Protein AF-A0A0X1KNF6-F1 (afdb_monomer)

Radius of gyration: 14.95 Å; Cα contacts (8 Å, |Δi|>4): 276; chains: 1; bounding box: 39×27×35 Å

Foldseek 3Di:
DKAKDKWKDAAQQADWDFGDKDWDQWAFWFWKFKDFDPPFQPFKFKWKAAPVGQIPPHPPPPPRGDGPPDGIDGPPLPTDTGHTTMITMIMGGHHRHMGMMIIMIDGDHPVRSVVVCVVVPD

pLDDT: mean 82.3, std 12.94, range [42.91, 96.56]

Sequence (122 aa):
MIFPFTVKIPANTNVDTLVGEFEVPGGYLAHIYIDIPAGWSLTAGIRFETEDGVRIPRDTGLERYFTGDDSNLDFWYSILPVRQGKMKIFGVNYDSNDHYITGYLEILTPEEIEILRYINGG

Organism: NCBI:txid1432656

Nearest PDB structures (foldseek):
  6i5o-assembly1_E  TM=4.362E-01  e=1.218E-01  Bacillus subtilis subsp. subtilis str. 168
  8iqe-assembly1_D  TM=3.261E-01  e=3.749E-01  Klebsiella phage VLC6
  6fhn-assembly1_A  TM=3.821E-01  e=1.772E+00  Paenibacillus sp.

Mean predicted aligned error: 6.2 Å

Structure (mmCIF, N/CA/C/O backbone):
data_AF-A0A0X1KNF6-F1
#
_entry.id   AF-A0A0X1KNF6-F1
#
loop_
_atom_site.group_PDB
_atom_site.id
_atom_site.type_symbol
_atom_site.label_atom_id
_atom_site.label_alt_id
_atom_site.label_comp_id
_atom_site.label_asym_id
_atom_site.label_entity_id
_atom_site.label_seq_id
_atom_site.pdbx_PDB_ins_code
_atom_site.Cartn_x
_atom_site.Cartn_y
_atom_site.Cartn_z
_atom_site.occupancy
_atom_site.B_iso_or_equiv
_atom_site.auth_seq_id
_atom_site.auth_comp_id
_atom_site.auth_asym_id
_atom_site.auth_atom_id
_atom_site.pdbx_PDB_model_num
ATOM 1 N N . MET A 1 1 ? -4.329 3.684 14.725 1.00 88.31 1 MET A N 1
ATOM 2 C CA . MET A 1 1 ? -3.142 2.781 14.710 1.00 88.31 1 MET A CA 1
ATOM 3 C C . MET A 1 1 ? -2.353 2.951 13.425 1.00 88.31 1 MET A C 1
ATOM 5 O O . MET A 1 1 ? -2.962 2.981 12.366 1.00 88.31 1 MET A O 1
ATOM 9 N N . ILE A 1 2 ? -1.022 3.025 13.517 1.00 90.12 2 ILE A N 1
ATOM 10 C CA . ILE A 1 2 ? -0.128 3.283 12.377 1.00 90.12 2 ILE A CA 1
ATOM 11 C C . ILE A 1 2 ? 0.595 1.994 11.963 1.00 90.12 2 ILE A C 1
ATOM 13 O O . ILE A 1 2 ? 1.193 1.322 12.802 1.00 90.12 2 ILE A O 1
ATOM 17 N N . PHE A 1 3 ? 0.568 1.688 10.667 1.00 92.31 3 PHE A N 1
ATOM 18 C CA . PHE A 1 3 ? 1.183 0.521 10.036 1.00 92.31 3 PHE A CA 1
ATOM 19 C C . PHE A 1 3 ? 2.259 0.982 9.047 1.00 92.31 3 PHE A C 1
ATOM 21 O O . PHE A 1 3 ? 1.930 1.291 7.899 1.00 92.31 3 PHE A O 1
ATOM 28 N N . PRO A 1 4 ? 3.532 1.085 9.473 1.00 93.00 4 PRO A N 1
ATOM 29 C CA . PRO A 1 4 ? 4.621 1.438 8.575 1.00 93.00 4 PRO A CA 1
ATOM 30 C C . PRO A 1 4 ? 4.947 0.273 7.637 1.00 93.00 4 PRO A C 1
ATOM 32 O O . PRO A 1 4 ? 4.875 -0.893 8.027 1.00 93.00 4 PRO A O 1
ATOM 35 N N . PHE A 1 5 ? 5.368 0.586 6.416 1.00 91.44 5 PHE A N 1
ATOM 36 C CA . PHE A 1 5 ? 5.810 -0.413 5.452 1.00 91.44 5 PHE A CA 1
ATOM 37 C C . PHE A 1 5 ? 6.994 0.081 4.619 1.00 91.44 5 PHE A C 1
ATOM 39 O O . PHE A 1 5 ? 7.259 1.274 4.465 1.00 91.44 5 PHE A O 1
ATOM 46 N N . THR A 1 6 ? 7.727 -0.878 4.067 1.00 92.12 6 THR A N 1
ATOM 47 C CA . THR A 1 6 ? 8.738 -0.662 3.034 1.00 92.12 6 THR A CA 1
ATOM 48 C C . THR A 1 6 ? 8.680 -1.850 2.099 1.00 92.12 6 THR A C 1
ATOM 50 O O . THR A 1 6 ? 8.824 -2.988 2.546 1.00 92.12 6 THR A O 1
ATOM 53 N N . VAL A 1 7 ? 8.453 -1.601 0.816 1.00 93.00 7 VAL A N 1
ATOM 54 C CA . VAL A 1 7 ? 8.357 -2.655 -0.193 1.00 93.00 7 VAL A CA 1
ATOM 55 C C . VAL A 1 7 ? 9.357 -2.420 -1.305 1.00 93.00 7 VAL A C 1
ATOM 57 O O . VAL A 1 7 ? 9.573 -1.291 -1.742 1.00 93.00 7 VAL A O 1
ATOM 60 N N . LYS A 1 8 ? 9.956 -3.515 -1.767 1.00 94.00 8 LYS A N 1
ATOM 61 C CA . LYS A 1 8 ? 10.766 -3.546 -2.978 1.00 94.00 8 LYS A CA 1
ATOM 62 C C . LYS A 1 8 ? 9.888 -4.003 -4.136 1.00 94.00 8 LYS A C 1
ATOM 64 O O . LYS A 1 8 ? 9.286 -5.070 -4.056 1.00 94.00 8 LYS A O 1
ATOM 69 N N . ILE A 1 9 ? 9.889 -3.248 -5.226 1.00 93.19 9 ILE A N 1
ATOM 70 C CA . ILE A 1 9 ? 9.274 -3.630 -6.494 1.00 93.19 9 ILE A CA 1
ATOM 71 C C . ILE A 1 9 ? 10.405 -3.897 -7.493 1.00 93.19 9 ILE A C 1
ATOM 73 O O . ILE A 1 9 ? 11.077 -2.949 -7.916 1.00 93.19 9 ILE A O 1
ATOM 77 N N . PRO A 1 10 ? 10.670 -5.168 -7.849 1.00 95.12 10 PRO A N 1
ATOM 78 C CA . PRO A 1 10 ? 11.729 -5.507 -8.791 1.00 95.12 10 PRO A CA 1
ATOM 79 C C . PRO A 1 10 ? 11.572 -4.789 -10.135 1.00 95.12 10 PRO A C 1
ATOM 81 O O . PRO A 1 10 ? 10.451 -4.493 -10.556 1.00 95.12 10 PRO A O 1
ATOM 84 N N . ALA A 1 11 ? 12.683 -4.534 -10.819 1.00 93.56 11 ALA A N 1
ATOM 85 C CA . ALA A 1 11 ? 12.684 -4.027 -12.189 1.00 93.56 11 ALA A CA 1
ATOM 86 C C . ALA A 1 11 ? 11.791 -4.868 -13.121 1.00 93.56 11 ALA A C 1
ATOM 88 O O . ALA A 1 11 ? 11.751 -6.097 -13.016 1.00 93.56 11 ALA A O 1
ATOM 89 N N . ASN A 1 12 ? 11.132 -4.219 -14.083 1.00 93.38 12 ASN A N 1
ATOM 90 C CA . ASN A 1 12 ? 10.268 -4.845 -15.095 1.00 93.38 12 ASN A CA 1
ATOM 91 C C . ASN A 1 12 ? 9.090 -5.667 -14.527 1.00 93.38 12 ASN A C 1
ATOM 93 O O . ASN A 1 12 ? 8.616 -6.619 -15.158 1.00 93.38 12 ASN A O 1
ATOM 97 N N . THR A 1 13 ? 8.592 -5.301 -13.346 1.00 94.12 13 THR A N 1
ATOM 98 C CA . THR A 1 13 ? 7.350 -5.838 -12.774 1.00 94.12 13 THR A CA 1
ATOM 99 C C . THR A 1 13 ? 6.145 -5.230 -13.504 1.00 94.12 13 THR A C 1
ATOM 101 O O . THR A 1 13 ? 5.461 -4.342 -13.005 1.00 94.12 13 THR A O 1
ATOM 104 N N . ASN A 1 14 ? 5.894 -5.697 -14.729 1.00 90.94 14 ASN A N 1
ATOM 105 C CA . ASN A 1 14 ? 4.891 -5.129 -15.646 1.00 90.94 14 ASN A CA 1
ATOM 106 C C . ASN A 1 14 ? 3.454 -5.630 -15.404 1.00 90.94 14 ASN A C 1
ATOM 108 O O . ASN A 1 14 ? 2.554 -5.365 -16.201 1.00 90.94 14 ASN A O 1
ATOM 112 N N . VAL A 1 15 ? 3.243 -6.400 -14.339 1.00 90.88 15 VAL A N 1
ATOM 113 C CA . VAL A 1 15 ? 1.942 -6.922 -13.915 1.00 90.88 15 VAL A CA 1
ATOM 114 C C . VAL A 1 15 ? 1.803 -6.756 -12.411 1.00 90.88 15 VAL A C 1
ATOM 116 O O . VAL A 1 15 ? 2.798 -6.793 -11.687 1.00 90.88 15 VAL A O 1
ATOM 119 N N . ASP A 1 16 ? 0.562 -6.619 -11.954 1.00 91.56 16 ASP A N 1
ATOM 120 C CA . ASP A 1 16 ? 0.213 -6.568 -10.536 1.00 91.56 16 ASP A CA 1
ATOM 121 C C . ASP A 1 16 ? 0.850 -7.731 -9.768 1.00 91.56 16 ASP A C 1
ATOM 123 O O . ASP A 1 16 ? 0.475 -8.894 -9.941 1.00 91.56 16 ASP A O 1
ATOM 127 N N . THR A 1 17 ? 1.817 -7.412 -8.912 1.00 95.44 17 THR A N 1
ATOM 128 C CA . THR A 1 17 ? 2.591 -8.411 -8.173 1.00 95.44 17 THR A CA 1
ATOM 129 C C . THR A 1 17 ? 2.510 -8.128 -6.686 1.00 95.44 17 THR A C 1
ATOM 131 O O . THR A 1 17 ? 2.714 -6.994 -6.263 1.00 95.44 17 THR A O 1
ATOM 134 N N . LEU A 1 18 ? 2.216 -9.152 -5.882 1.00 96.56 18 LEU A N 1
ATOM 135 C CA . LEU A 1 18 ? 2.235 -9.037 -4.426 1.00 96.56 18 LEU A CA 1
ATOM 136 C C . LEU A 1 18 ? 3.676 -8.779 -3.962 1.00 96.56 18 LEU A C 1
ATOM 138 O O . LEU A 1 18 ? 4.547 -9.627 -4.150 1.00 96.56 18 LEU A O 1
ATOM 142 N N . VAL A 1 19 ? 3.914 -7.615 -3.361 1.00 96.25 19 VAL A N 1
ATOM 143 C CA . VAL A 1 19 ? 5.237 -7.169 -2.885 1.00 96.25 19 VAL A CA 1
ATOM 144 C C . VAL A 1 19 ? 5.314 -7.042 -1.364 1.00 96.25 19 VAL A C 1
ATOM 146 O O . VAL A 1 19 ? 6.403 -6.898 -0.812 1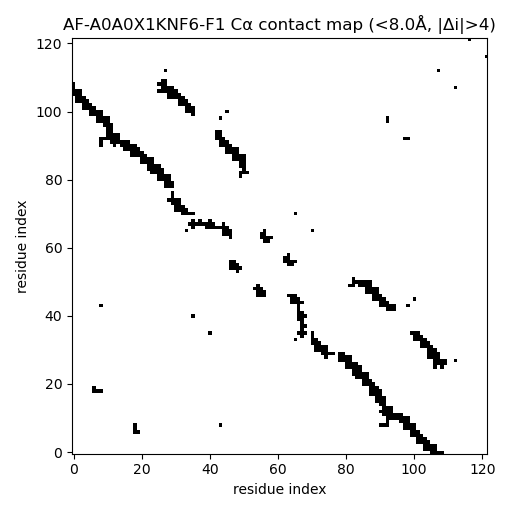.00 96.25 19 VAL A O 1
ATOM 149 N N . GLY A 1 20 ? 4.177 -7.123 -0.672 1.00 95.56 20 GLY A N 1
ATOM 150 C CA . GLY A 1 20 ? 4.120 -7.138 0.785 1.00 95.56 20 GLY A CA 1
ATOM 151 C C . GLY A 1 20 ? 2.727 -7.466 1.309 1.00 95.56 20 GLY A C 1
ATOM 152 O O . GLY A 1 20 ? 1.740 -7.349 0.587 1.00 95.56 20 GLY A O 1
ATOM 153 N N . GLU A 1 21 ? 2.645 -7.868 2.572 1.00 96.06 21 GLU A N 1
ATOM 154 C CA . GLU A 1 21 ? 1.384 -8.012 3.300 1.00 96.06 21 GLU A CA 1
ATOM 155 C C . GLU A 1 21 ? 1.597 -7.810 4.804 1.00 96.06 21 GLU A C 1
ATOM 157 O O . GLU A 1 21 ? 2.686 -8.066 5.323 1.00 96.06 21 GLU A O 1
ATOM 162 N N . PHE A 1 22 ? 0.565 -7.341 5.501 1.00 94.19 22 PHE A N 1
ATOM 163 C CA . PHE A 1 22 ? 0.543 -7.209 6.959 1.00 94.19 22 PHE A CA 1
ATOM 164 C C . PHE A 1 22 ? -0.877 -7.401 7.504 1.00 94.19 22 PHE A C 1
ATOM 166 O O . PHE A 1 22 ? -1.856 -7.183 6.797 1.00 94.19 22 PHE A O 1
ATOM 173 N N . GLU A 1 23 ? -0.992 -7.821 8.762 1.00 94.12 23 GLU A N 1
ATOM 174 C CA . GLU A 1 23 ? -2.284 -7.991 9.439 1.00 94.12 23 GLU A CA 1
ATOM 175 C C . GLU A 1 23 ? -2.775 -6.656 10.007 1.00 94.12 23 GLU A C 1
ATOM 177 O O . GLU A 1 23 ? -2.009 -5.909 10.624 1.00 94.12 23 GLU A O 1
ATOM 182 N N . VAL A 1 24 ? -4.068 -6.382 9.841 1.00 91.12 24 VAL A N 1
ATOM 183 C CA . VAL A 1 24 ? -4.746 -5.216 10.410 1.00 91.12 24 VAL A CA 1
ATOM 184 C C . VAL A 1 24 ? -5.927 -5.650 11.287 1.00 91.12 24 VAL A C 1
ATOM 186 O O . VAL A 1 24 ? -6.622 -6.609 10.953 1.00 91.12 24 VAL A O 1
ATOM 189 N N . PRO A 1 25 ? -6.205 -4.955 12.404 1.00 87.31 25 PRO A N 1
ATOM 190 C CA . PRO A 1 25 ? -7.224 -5.341 13.390 1.00 87.31 25 PRO A CA 1
ATOM 191 C C . PRO A 1 25 ? -8.664 -5.010 12.969 1.00 87.31 25 PRO A C 1
ATOM 193 O O . PRO A 1 25 ? -9.598 -5.232 13.731 1.00 87.31 25 PRO A O 1
ATOM 196 N N . GLY A 1 26 ? -8.854 -4.500 11.753 1.00 87.38 26 GLY A N 1
ATOM 197 C CA . GLY A 1 26 ? -10.128 -3.974 11.290 1.00 87.38 26 GLY A CA 1
ATOM 198 C C . GLY A 1 26 ? -10.441 -2.596 11.873 1.00 87.38 26 GLY A C 1
ATOM 199 O O . GLY A 1 26 ? -9.870 -2.170 12.875 1.00 87.38 26 GLY A O 1
ATOM 200 N N . GLY A 1 27 ? -11.324 -1.871 11.198 1.00 89.50 27 GLY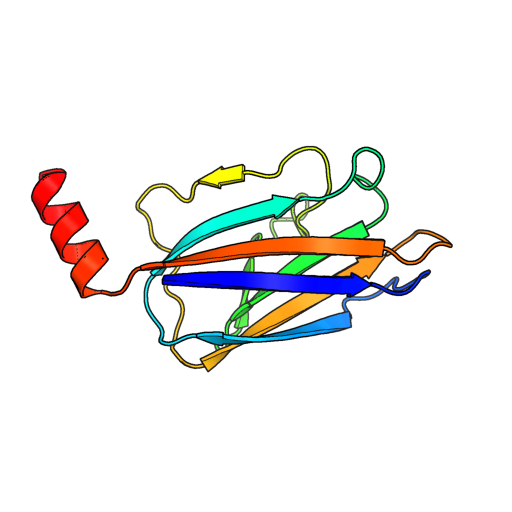 A N 1
ATOM 201 C CA . GLY A 1 27 ? -11.647 -0.489 11.520 1.00 89.50 27 GLY A CA 1
ATOM 202 C C . GLY A 1 27 ? -11.798 0.327 10.250 1.00 89.50 27 GLY A C 1
ATOM 203 O O . GLY A 1 27 ? -12.436 -0.105 9.287 1.00 89.50 27 GLY A O 1
ATOM 204 N N . TYR A 1 28 ? -11.209 1.511 10.247 1.00 87.69 28 TYR A N 1
ATOM 205 C CA . TYR A 1 28 ? -11.438 2.512 9.225 1.00 87.69 28 TYR A CA 1
ATOM 206 C C . TYR A 1 28 ? -10.124 3.140 8.793 1.00 87.69 28 TYR A C 1
ATOM 208 O O . TYR A 1 28 ? -9.423 3.742 9.602 1.00 87.69 28 TYR A O 1
ATOM 216 N N . LEU A 1 29 ? -9.782 2.982 7.516 1.00 86.94 29 LEU A N 1
ATOM 217 C CA . LEU A 1 29 ? -8.607 3.631 6.952 1.00 86.94 29 LEU A CA 1
ATOM 218 C C . LEU A 1 29 ? -8.811 5.152 6.983 1.00 86.94 29 LEU A C 1
ATOM 220 O O . LEU A 1 29 ? -9.780 5.654 6.411 1.00 86.94 29 LEU A O 1
ATOM 224 N N . A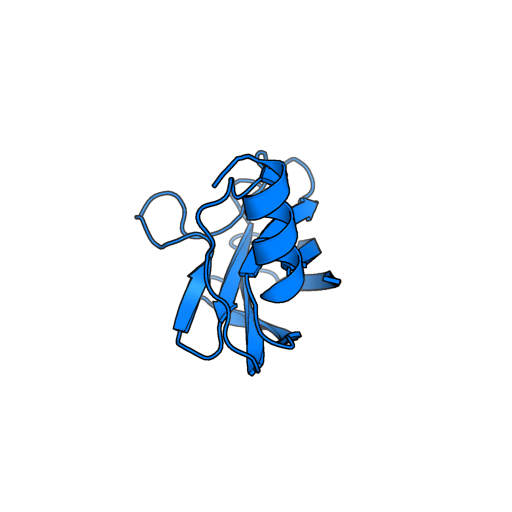LA A 1 30 ? -7.904 5.850 7.659 1.00 83.44 30 ALA A N 1
ATOM 225 C CA . ALA A 1 30 ? -7.953 7.290 7.881 1.00 83.44 30 ALA A CA 1
ATOM 226 C C . ALA A 1 30 ? -6.927 8.038 7.029 1.00 83.44 30 ALA A C 1
ATOM 228 O O . ALA A 1 30 ? -7.280 8.985 6.335 1.00 83.44 30 ALA A O 1
ATOM 229 N N . HIS A 1 31 ? -5.677 7.577 7.023 1.00 82.94 31 HIS A N 1
ATOM 230 C CA . HIS A 1 31 ? -4.607 8.214 6.258 1.00 82.94 31 HIS A CA 1
ATOM 231 C C . HIS A 1 31 ? -3.760 7.169 5.539 1.00 82.94 31 HIS A C 1
ATOM 233 O O . HIS A 1 31 ? -3.507 6.081 6.068 1.00 82.94 31 HIS A O 1
ATOM 239 N N . ILE A 1 32 ? -3.301 7.518 4.340 1.00 84.19 32 ILE A N 1
ATOM 240 C CA . ILE A 1 32 ? -2.202 6.824 3.675 1.00 84.19 32 ILE A CA 1
ATOM 241 C C . ILE A 1 32 ? -1.145 7.869 3.339 1.00 84.19 32 ILE A C 1
ATOM 243 O O . ILE A 1 32 ? -1.391 8.803 2.577 1.00 84.19 32 ILE A O 1
ATOM 247 N N . TYR A 1 33 ? 0.047 7.651 3.876 1.00 83.56 33 TYR A N 1
ATOM 248 C CA . TYR A 1 33 ? 1.244 8.380 3.500 1.00 83.56 33 TYR A CA 1
ATOM 249 C C . TYR A 1 33 ? 2.181 7.446 2.748 1.00 83.56 33 TYR A C 1
ATOM 251 O O . TYR A 1 33 ? 2.420 6.314 3.183 1.00 83.56 33 TYR A O 1
ATOM 259 N N . ILE A 1 34 ? 2.727 7.915 1.632 1.00 82.44 34 ILE A N 1
ATOM 260 C CA . ILE A 1 34 ? 3.631 7.124 0.799 1.00 82.44 34 ILE A CA 1
ATOM 261 C C . ILE A 1 34 ? 4.767 8.026 0.370 1.00 82.44 34 ILE A C 1
ATOM 263 O O . ILE A 1 34 ? 4.550 8.945 -0.391 1.00 82.44 34 ILE A O 1
ATOM 267 N N . ASP A 1 35 ? 5.986 7.764 0.800 1.00 76.06 35 ASP A N 1
ATOM 268 C CA . ASP A 1 35 ? 7.138 8.485 0.280 1.00 76.06 35 ASP A CA 1
ATOM 269 C C . ASP A 1 35 ? 7.643 7.771 -0.983 1.00 76.06 35 ASP A C 1
ATOM 271 O O . ASP A 1 35 ? 8.175 6.656 -0.930 1.00 76.06 35 ASP A O 1
ATOM 275 N N . ILE A 1 36 ? 7.406 8.390 -2.142 1.00 71.50 36 ILE A N 1
ATOM 276 C CA . ILE A 1 36 ? 7.909 7.929 -3.438 1.00 71.50 36 ILE A CA 1
ATOM 277 C C . ILE A 1 36 ? 8.918 8.966 -3.938 1.00 71.50 36 ILE A C 1
ATOM 279 O O . ILE A 1 36 ? 8.533 10.119 -4.157 1.00 71.50 36 ILE A O 1
ATOM 283 N N . PRO A 1 37 ? 10.185 8.577 -4.176 1.00 70.12 37 PRO A N 1
ATOM 284 C CA . PRO A 1 37 ? 11.192 9.475 -4.723 1.00 70.12 37 PRO A CA 1
ATOM 285 C C . PRO A 1 37 ? 10.731 10.200 -5.996 1.00 70.12 37 PRO A C 1
ATOM 287 O O . PRO A 1 37 ? 10.138 9.610 -6.906 1.00 70.12 37 PRO A O 1
ATOM 290 N N . ALA A 1 38 ? 11.046 11.496 -6.075 1.00 63.19 38 ALA A N 1
ATOM 291 C CA . ALA A 1 38 ? 10.736 12.326 -7.233 1.00 63.19 38 ALA A CA 1
ATOM 292 C C . ALA A 1 38 ? 11.347 11.733 -8.519 1.00 63.19 38 ALA A C 1
ATOM 294 O O . ALA A 1 38 ? 12.525 11.376 -8.553 1.00 63.19 38 ALA A O 1
ATOM 295 N N . GLY A 1 39 ? 10.540 11.639 -9.582 1.00 64.69 39 GLY A N 1
ATOM 296 C CA . GLY A 1 39 ? 10.925 11.047 -10.871 1.00 64.69 39 GLY A CA 1
ATOM 297 C C . GLY A 1 39 ? 10.405 9.626 -11.118 1.00 64.69 39 GLY A C 1
ATOM 298 O O . GLY A 1 39 ? 10.500 9.149 -12.245 1.00 64.69 39 GLY A O 1
ATOM 299 N N . TRP A 1 40 ? 9.814 8.965 -10.114 1.00 70.19 40 TRP A N 1
ATOM 300 C CA . TRP A 1 40 ? 9.207 7.627 -10.266 1.00 70.19 40 TRP A CA 1
ATOM 301 C C . TRP A 1 40 ? 7.705 7.667 -10.580 1.00 70.19 40 TRP A C 1
ATOM 303 O O . TRP A 1 40 ? 7.073 6.628 -10.764 1.00 70.19 40 TRP A O 1
ATOM 313 N N . SER A 1 41 ? 7.136 8.874 -10.672 1.00 63.38 41 SER A N 1
ATOM 314 C CA . SER A 1 41 ? 5.705 9.161 -10.833 1.00 63.38 41 SER A CA 1
ATOM 315 C C . SER A 1 41 ? 5.021 8.495 -12.020 1.00 63.38 41 SER A C 1
ATOM 317 O O . SER A 1 41 ? 3.806 8.346 -12.020 1.00 63.38 41 SER A O 1
ATOM 319 N N . LEU A 1 42 ? 5.788 8.060 -13.017 1.00 66.81 42 LEU A N 1
ATOM 320 C CA . LEU A 1 42 ? 5.261 7.433 -14.227 1.00 66.81 42 LEU A CA 1
ATOM 321 C C . LEU A 1 42 ? 5.789 6.011 -14.449 1.00 66.81 42 LEU A C 1
ATOM 323 O O . LEU A 1 42 ? 5.398 5.368 -15.421 1.00 66.81 42 LEU A O 1
ATOM 327 N N . THR A 1 43 ? 6.684 5.520 -13.587 1.00 81.31 43 THR A N 1
ATOM 328 C CA . THR A 1 43 ? 7.411 4.264 -13.820 1.00 81.31 43 THR A CA 1
ATOM 329 C C . THR A 1 43 ? 7.137 3.198 -12.774 1.00 81.31 43 THR A C 1
ATOM 331 O O . THR A 1 43 ? 7.207 2.021 -13.112 1.00 81.31 43 THR A O 1
ATOM 334 N N . ALA A 1 44 ? 6.767 3.554 -11.544 1.00 87.19 44 ALA A N 1
ATOM 335 C CA . ALA A 1 44 ? 6.409 2.579 -10.521 1.00 87.19 44 ALA A CA 1
ATOM 336 C C . ALA A 1 44 ? 5.286 3.075 -9.615 1.00 87.19 44 ALA A C 1
ATOM 338 O O . ALA A 1 44 ? 5.101 4.275 -9.416 1.00 87.19 44 ALA A O 1
ATOM 339 N N . GLY A 1 45 ? 4.546 2.128 -9.045 1.00 87.88 45 GLY A N 1
ATOM 340 C CA . GLY A 1 45 ? 3.474 2.441 -8.115 1.00 87.88 45 GLY A CA 1
ATOM 341 C C . GLY A 1 45 ? 3.028 1.251 -7.287 1.00 87.88 45 GLY A C 1
ATOM 342 O O . GLY A 1 45 ? 3.339 0.100 -7.607 1.00 87.88 45 GLY A O 1
ATOM 343 N N . ILE A 1 46 ? 2.286 1.547 -6.221 1.00 89.62 46 ILE A N 1
ATOM 344 C CA . ILE A 1 46 ? 1.681 0.544 -5.341 1.00 89.62 46 ILE A CA 1
ATOM 345 C C . ILE A 1 46 ? 0.176 0.722 -5.221 1.00 89.62 46 ILE A C 1
ATOM 347 O O . ILE A 1 46 ? -0.349 1.825 -5.330 1.00 89.62 46 ILE A O 1
ATOM 351 N N . ARG A 1 47 ? -0.519 -0.370 -4.931 1.00 90.44 47 ARG A N 1
ATOM 352 C CA . ARG A 1 47 ? -1.901 -0.360 -4.459 1.00 90.44 47 ARG A CA 1
ATOM 353 C C . ARG A 1 47 ? -2.046 -1.297 -3.274 1.00 90.44 47 ARG A C 1
ATOM 355 O O . ARG A 1 47 ? -1.349 -2.307 -3.182 1.00 90.44 47 ARG A O 1
ATOM 362 N N . PHE A 1 48 ? -2.983 -0.991 -2.398 1.00 91.12 48 PHE A N 1
ATOM 363 C CA . PHE A 1 48 ? -3.390 -1.874 -1.321 1.00 91.12 48 PHE A CA 1
ATOM 364 C C . PHE A 1 48 ? -4.642 -2.648 -1.716 1.00 91.12 48 PHE A C 1
ATOM 366 O O . PHE A 1 48 ? -5.480 -2.163 -2.481 1.00 91.12 48 PHE A O 1
ATOM 373 N N . GLU A 1 49 ? -4.767 -3.858 -1.190 1.00 91.94 49 GLU A N 1
ATOM 374 C CA . GLU A 1 49 ? -5.972 -4.669 -1.285 1.00 91.94 49 GLU A CA 1
ATOM 375 C C . GLU A 1 49 ? -6.297 -5.248 0.093 1.00 91.94 4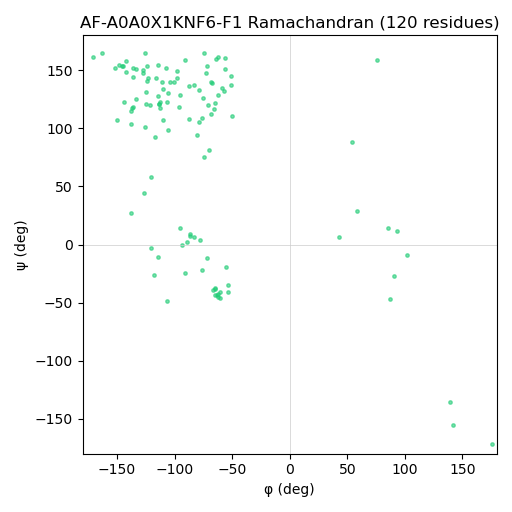9 GLU A C 1
ATOM 377 O O . GLU A 1 49 ? -5.448 -5.886 0.720 1.00 91.94 49 GLU A O 1
ATOM 382 N N . THR A 1 50 ? -7.511 -5.005 0.576 1.00 90.88 50 THR A N 1
ATOM 383 C CA . THR A 1 50 ? -8.003 -5.564 1.840 1.00 90.88 50 THR A CA 1
ATOM 384 C C . THR A 1 50 ? -8.346 -7.051 1.690 1.00 90.88 50 THR A C 1
ATOM 386 O O . THR A 1 50 ? -8.516 -7.556 0.579 1.00 90.88 50 THR A O 1
ATOM 389 N N . GLU A 1 51 ? -8.512 -7.761 2.809 1.00 88.81 51 GLU A N 1
ATOM 390 C CA . GLU A 1 51 ? -8.922 -9.176 2.837 1.00 88.81 51 GLU A CA 1
ATOM 391 C C . GLU A 1 51 ? -10.221 -9.442 2.050 1.00 88.81 51 GLU A C 1
ATOM 393 O O . GLU A 1 51 ? -10.367 -10.476 1.402 1.00 88.81 51 GLU A O 1
ATOM 398 N N . ASP A 1 52 ? -11.161 -8.495 2.064 1.00 88.38 52 ASP A N 1
ATOM 399 C CA . ASP A 1 52 ? -12.426 -8.554 1.327 1.00 88.38 52 ASP A CA 1
ATOM 400 C C . ASP A 1 52 ? -12.345 -8.038 -0.122 1.00 88.38 52 ASP A C 1
ATOM 402 O O . ASP A 1 52 ? -13.369 -7.940 -0.799 1.00 88.38 52 ASP A O 1
ATOM 406 N N . GLY A 1 53 ? -11.137 -7.765 -0.624 1.00 87.81 53 GLY A N 1
ATOM 407 C CA . GLY A 1 53 ? -10.875 -7.438 -2.027 1.00 87.81 53 GLY A CA 1
ATOM 408 C C . GLY A 1 53 ? -11.064 -5.965 -2.391 1.00 87.81 53 GLY A C 1
ATOM 409 O O . GLY A 1 53 ? -11.131 -5.629 -3.576 1.00 87.81 53 GLY A O 1
ATOM 410 N N . VAL A 1 54 ? -11.159 -5.068 -1.406 1.00 86.94 54 VAL A N 1
ATOM 411 C CA . VAL A 1 54 ? -11.263 -3.624 -1.647 1.00 86.94 54 VAL A CA 1
ATOM 412 C C . VAL A 1 54 ? -9.895 -3.080 -2.041 1.00 86.94 54 VAL A C 1
ATOM 414 O O . VAL A 1 54 ? -8.920 -3.263 -1.319 1.00 86.94 54 VAL A O 1
ATOM 417 N N . ARG A 1 55 ? -9.826 -2.389 -3.184 1.00 87.94 55 ARG A N 1
ATOM 418 C CA . ARG A 1 55 ? -8.583 -1.850 -3.756 1.00 87.94 55 ARG A CA 1
ATOM 419 C C . ARG A 1 55 ? -8.418 -0.361 -3.487 1.00 87.94 55 ARG A C 1
ATOM 421 O O . ARG A 1 55 ? -9.392 0.391 -3.568 1.00 87.94 55 ARG A O 1
ATOM 428 N N . ILE A 1 56 ? -7.187 0.035 -3.174 1.00 85.69 56 ILE A N 1
ATOM 429 C CA . ILE A 1 56 ? -6.817 1.396 -2.782 1.00 85.69 56 ILE A CA 1
ATOM 430 C C . ILE A 1 56 ? -5.509 1.786 -3.496 1.00 85.69 56 ILE A C 1
ATOM 432 O O . ILE A 1 56 ? -4.493 1.144 -3.239 1.00 85.69 56 ILE A O 1
ATOM 436 N N . PRO A 1 57 ? -5.490 2.811 -4.362 1.00 80.44 57 PRO A N 1
ATOM 437 C CA . PRO A 1 57 ? -6.631 3.627 -4.782 1.00 80.44 57 PRO A CA 1
ATOM 438 C C . PRO A 1 57 ? -7.699 2.792 -5.511 1.00 80.44 57 PRO A C 1
ATOM 440 O O . PRO A 1 57 ? -7.452 1.662 -5.943 1.00 80.44 57 PRO A O 1
ATOM 443 N N . ARG A 1 58 ? -8.928 3.317 -5.595 1.00 73.56 58 ARG A N 1
ATOM 444 C CA . ARG A 1 58 ? -9.999 2.636 -6.338 1.00 73.56 58 ARG A CA 1
ATOM 445 C C . ARG A 1 58 ? -9.653 2.656 -7.823 1.00 73.56 58 ARG A C 1
ATOM 447 O O . ARG A 1 58 ? -9.247 3.687 -8.338 1.00 73.56 58 ARG A O 1
ATOM 454 N N . ASP A 1 59 ? -9.886 1.546 -8.519 1.00 67.19 59 ASP A N 1
ATOM 455 C CA . ASP A 1 59 ? -9.645 1.440 -9.964 1.00 67.19 59 ASP A CA 1
ATOM 456 C C . ASP A 1 59 ? -10.668 2.282 -10.750 1.00 67.19 59 ASP A C 1
ATOM 458 O O . ASP A 1 59 ? -11.693 1.788 -11.219 1.00 67.19 59 ASP A O 1
ATOM 462 N N . THR A 1 60 ? -10.411 3.585 -10.852 1.00 54.97 60 THR A N 1
ATOM 463 C CA . THR A 1 60 ? -11.184 4.551 -11.651 1.00 54.97 60 THR A CA 1
ATOM 464 C C . THR A 1 60 ? -10.567 4.763 -13.039 1.00 54.97 60 THR A C 1
ATOM 466 O O . THR A 1 60 ? -10.920 5.698 -13.756 1.00 54.97 60 THR A O 1
ATOM 469 N N . GLY A 1 61 ? -9.646 3.886 -13.454 1.00 56.84 61 GLY A N 1
ATOM 470 C CA . GLY A 1 61 ? -8.963 3.936 -14.746 1.00 56.84 61 GLY A CA 1
ATOM 471 C C . GLY A 1 61 ? -7.705 4.808 -14.762 1.00 56.84 61 GLY A C 1
ATOM 472 O O . GLY A 1 61 ? -6.682 4.336 -15.252 1.00 56.84 61 GLY A O 1
ATOM 473 N N . LEU A 1 62 ? -7.749 6.030 -14.219 1.00 48.81 62 LEU A N 1
ATOM 474 C CA . LEU A 1 62 ? -6.591 6.943 -14.196 1.00 48.81 62 LEU A CA 1
ATOM 475 C C . LEU A 1 62 ? -5.722 6.806 -12.932 1.00 48.81 62 LEU A C 1
ATOM 477 O O . LEU A 1 62 ? -4.528 7.067 -12.994 1.00 48.81 62 LEU A O 1
ATOM 481 N N . GLU A 1 63 ? -6.283 6.322 -11.823 1.00 66.00 63 GLU A N 1
ATOM 482 C CA . GLU A 1 63 ? -5.619 6.261 -10.511 1.00 66.00 63 GLU A CA 1
ATOM 483 C C . GLU A 1 63 ? -5.543 4.812 -10.012 1.00 66.00 63 GLU A C 1
ATOM 485 O O . GLU A 1 63 ? -6.104 4.453 -8.984 1.00 66.00 63 GLU A O 1
ATOM 490 N N . ARG A 1 64 ? -4.916 3.918 -10.786 1.00 74.38 64 ARG A N 1
ATOM 491 C CA . ARG A 1 64 ? -4.817 2.484 -10.427 1.00 74.38 64 ARG A CA 1
ATOM 492 C C . ARG A 1 64 ? -3.785 2.177 -9.349 1.00 74.38 64 ARG A C 1
ATOM 494 O O . ARG A 1 64 ? -3.862 1.132 -8.706 1.00 74.38 64 ARG A O 1
ATOM 501 N N . TYR A 1 65 ? -2.820 3.069 -9.190 1.00 82.44 65 TYR A N 1
ATOM 502 C CA . TYR A 1 65 ? -1.704 2.939 -8.274 1.00 82.44 65 TYR A CA 1
ATOM 503 C C . TYR A 1 65 ? -1.416 4.302 -7.674 1.00 82.44 65 TYR A C 1
ATOM 505 O O . TYR A 1 65 ? -1.578 5.322 -8.339 1.00 82.44 65 TYR A O 1
ATOM 513 N N . PHE A 1 66 ? -0.937 4.299 -6.442 1.00 81.12 66 PHE A N 1
ATOM 514 C 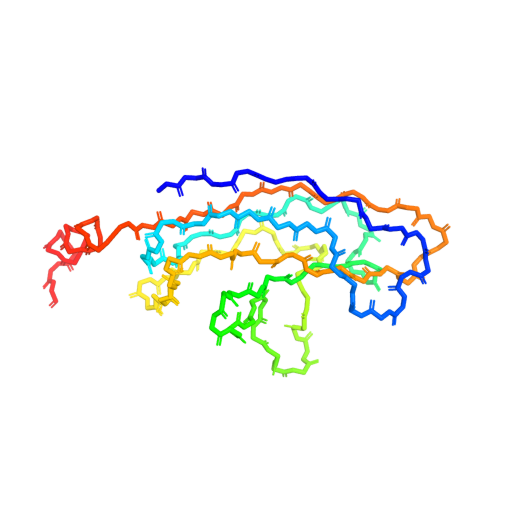CA . PHE A 1 66 ? -0.201 5.425 -5.912 1.00 81.12 66 PHE A CA 1
ATOM 515 C C . PHE A 1 66 ? 1.161 5.483 -6.595 1.00 81.12 66 PHE A C 1
ATOM 517 O O . PHE A 1 66 ? 1.936 4.523 -6.530 1.00 81.12 66 PHE A O 1
ATOM 524 N N . THR A 1 67 ? 1.422 6.597 -7.265 1.00 78.19 67 THR A N 1
ATOM 525 C CA . THR A 1 67 ? 2.664 6.912 -7.971 1.00 78.19 67 THR A CA 1
ATOM 526 C C . THR A 1 67 ? 3.201 8.250 -7.455 1.00 78.19 67 THR A C 1
ATOM 528 O O . THR A 1 67 ? 2.494 8.983 -6.773 1.00 78.19 67 THR A O 1
ATOM 531 N N . GLY A 1 68 ? 4.466 8.566 -7.729 1.00 65.06 68 GLY A N 1
ATOM 532 C CA . GLY A 1 68 ? 5.077 9.834 -7.305 1.00 65.06 68 GLY A CA 1
ATOM 533 C C . GLY A 1 68 ? 4.351 11.109 -7.783 1.00 65.06 68 GLY A C 1
ATOM 534 O O . GLY A 1 68 ? 3.646 11.087 -8.788 1.00 65.06 68 GLY A O 1
ATOM 535 N N . ASP A 1 69 ? 4.647 12.204 -7.075 1.00 54.22 69 ASP A N 1
ATOM 536 C CA . ASP A 1 69 ? 4.086 13.579 -7.075 1.00 54.22 69 ASP A CA 1
ATOM 537 C C . ASP A 1 69 ? 2.910 13.837 -6.108 1.00 54.22 69 ASP A C 1
ATOM 539 O O . ASP A 1 69 ? 2.824 14.929 -5.557 1.00 54.22 69 ASP A O 1
ATOM 543 N N . ASP A 1 70 ? 2.105 12.8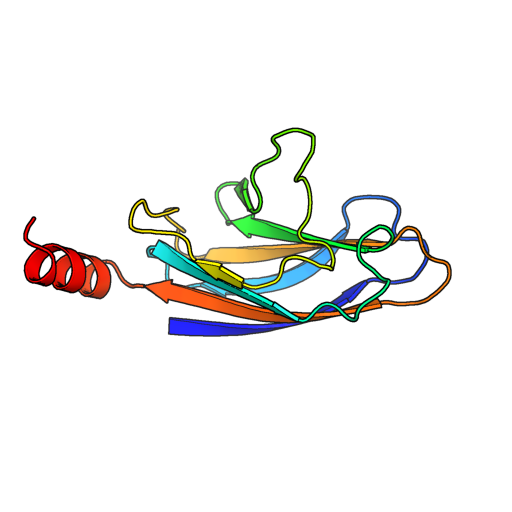28 -5.757 1.00 54.94 70 ASP A N 1
ATOM 544 C CA . ASP A 1 70 ? 0.985 12.987 -4.811 1.00 54.94 70 ASP A CA 1
ATOM 545 C C . ASP A 1 70 ? 1.080 11.986 -3.652 1.00 54.94 70 ASP A C 1
ATOM 547 O O . ASP A 1 70 ? 0.753 10.807 -3.791 1.00 54.94 70 ASP A O 1
ATOM 551 N N . SER A 1 71 ? 1.544 12.437 -2.486 1.00 56.97 71 SER A N 1
ATOM 552 C CA . SER A 1 71 ? 1.934 11.509 -1.413 1.00 56.97 71 SER A CA 1
ATOM 553 C C . SER A 1 71 ? 1.517 11.896 0.005 1.00 56.97 71 SER A C 1
ATOM 555 O O . SER A 1 71 ? 2.106 11.454 0.993 1.00 56.97 71 SER A O 1
ATOM 557 N N . ASN A 1 72 ? 0.429 12.650 0.127 1.00 56.88 72 ASN A N 1
ATOM 558 C CA . ASN A 1 72 ? -0.354 12.674 1.356 1.00 56.88 72 ASN A CA 1
ATOM 559 C C . ASN A 1 72 ? -1.839 12.649 0.997 1.00 56.88 72 ASN A C 1
ATOM 561 O O . ASN A 1 72 ? -2.379 13.648 0.523 1.00 56.88 72 ASN A O 1
ATOM 565 N N . LEU A 1 73 ? -2.483 11.495 1.164 1.00 62.62 73 LEU A N 1
ATOM 566 C CA . LEU A 1 73 ? -3.908 11.356 0.894 1.00 62.62 73 LEU A CA 1
ATOM 567 C C . LEU A 1 73 ? -4.654 11.276 2.215 1.00 62.62 73 LEU A C 1
ATOM 569 O O . LEU A 1 73 ? -4.753 10.218 2.846 1.00 62.62 73 LEU A O 1
ATOM 573 N N . ASP A 1 74 ? -5.191 12.430 2.600 1.00 56.00 74 ASP A N 1
ATOM 574 C CA . ASP A 1 74 ? -6.099 12.537 3.727 1.00 56.00 74 ASP A CA 1
ATOM 575 C C . ASP A 1 74 ? -7.478 12.016 3.303 1.00 56.00 74 ASP A C 1
ATOM 577 O O . ASP A 1 74 ? -8.193 12.645 2.515 1.00 56.00 74 ASP A O 1
ATOM 581 N N . PHE A 1 75 ? -7.881 10.847 3.812 1.00 61.91 75 PHE A N 1
ATOM 582 C CA . PHE A 1 75 ? -9.233 10.343 3.585 1.00 61.91 75 PHE A CA 1
ATOM 583 C C . PHE A 1 75 ? -10.186 11.029 4.564 1.00 61.91 75 PHE A C 1
ATOM 585 O O . PHE A 1 75 ? -10.384 10.595 5.699 1.00 61.91 75 PHE A O 1
ATOM 592 N N . TRP A 1 76 ? -10.812 12.122 4.124 1.00 51.00 76 TRP A N 1
ATOM 593 C CA . TRP A 1 76 ? -11.743 12.859 4.976 1.00 51.00 76 TRP A CA 1
ATOM 594 C C . TRP A 1 76 ? -13.036 12.066 5.255 1.00 51.00 76 TRP A C 1
ATOM 596 O O . TRP A 1 76 ? -13.846 11.829 4.359 1.00 51.00 76 TRP A O 1
ATOM 606 N N . TYR A 1 77 ? -13.204 11.668 6.526 1.00 42.91 77 TYR A N 1
ATOM 607 C CA . TYR A 1 77 ? -14.408 11.274 7.297 1.00 42.91 77 TYR A CA 1
ATOM 608 C C . TYR A 1 77 ? -15.488 10.366 6.680 1.00 42.91 77 TYR A C 1
ATOM 610 O O . TYR A 1 77 ? -16.481 10.057 7.339 1.00 42.91 77 TYR A O 1
ATOM 618 N N . SER A 1 78 ? -15.274 9.829 5.484 1.00 49.34 78 SER A N 1
ATOM 619 C CA . SER A 1 78 ? -16.114 8.796 4.870 1.00 49.34 78 SER A CA 1
ATOM 620 C C . SER A 1 78 ? -15.281 7.588 4.433 1.00 49.34 78 SER A C 1
ATOM 622 O O . SER A 1 78 ? -15.462 7.015 3.366 1.00 49.34 78 SER A O 1
ATOM 624 N N . ILE A 1 79 ? -14.386 7.194 5.346 1.00 60.31 79 ILE A N 1
ATOM 625 C CA . ILE A 1 79 ? -14.391 5.861 5.949 1.00 60.31 79 ILE A CA 1
ATOM 626 C C . ILE A 1 79 ? -14.379 4.747 4.905 1.00 60.31 79 ILE A C 1
ATOM 628 O O . ILE A 1 79 ? -15.425 4.218 4.526 1.00 60.31 79 ILE A O 1
ATOM 632 N N . LEU A 1 80 ? -13.184 4.341 4.486 1.00 78.25 80 LEU A N 1
ATOM 633 C CA . LEU A 1 80 ? -13.045 3.035 3.869 1.00 78.25 80 LEU A CA 1
ATOM 634 C C . LEU A 1 80 ? -13.028 1.990 4.995 1.00 78.25 80 LEU A C 1
ATOM 636 O O . LEU A 1 80 ? -12.034 1.922 5.727 1.00 78.25 80 LEU A O 1
ATOM 640 N N . PRO A 1 81 ? -14.114 1.219 5.200 1.00 85.12 81 PRO A N 1
ATOM 641 C CA . PRO A 1 81 ? -14.092 0.138 6.167 1.00 85.12 81 PRO A CA 1
ATOM 642 C C . PRO A 1 81 ? -13.050 -0.881 5.731 1.00 85.12 81 PRO A C 1
ATOM 644 O O . PRO A 1 81 ? -13.047 -1.341 4.591 1.00 85.12 81 PRO A O 1
ATOM 647 N N . VAL A 1 82 ? -12.170 -1.225 6.658 1.00 87.06 82 VAL A N 1
ATOM 648 C CA . VAL A 1 82 ? -11.185 -2.283 6.487 1.00 87.06 82 VAL A CA 1
ATOM 649 C C . VAL A 1 82 ? -11.575 -3.382 7.455 1.00 87.06 82 VAL A C 1
ATOM 651 O O . VAL A 1 82 ? -11.709 -3.148 8.657 1.00 87.06 82 VAL A O 1
ATOM 654 N N . ARG A 1 83 ? -11.807 -4.588 6.942 1.00 88.38 83 ARG A N 1
ATOM 655 C CA . ARG A 1 83 ? -12.035 -5.746 7.808 1.00 88.38 83 ARG A CA 1
ATOM 656 C C . ARG A 1 83 ? -10.737 -6.164 8.478 1.00 88.38 83 ARG A C 1
ATOM 658 O O . ARG A 1 83 ? -9.654 -5.946 7.943 1.00 88.38 83 ARG A O 1
ATOM 665 N N . GLN A 1 84 ? -10.863 -6.788 9.643 1.00 90.25 84 GLN A N 1
ATOM 666 C CA . GLN A 1 84 ? -9.733 -7.474 10.249 1.00 90.25 84 GLN A CA 1
ATOM 667 C C . GLN A 1 84 ? -9.220 -8.557 9.294 1.00 90.25 84 GLN A C 1
ATOM 669 O O . GLN A 1 84 ? -10.023 -9.315 8.744 1.00 90.25 84 GLN A O 1
ATOM 674 N N . GLY A 1 85 ? -7.904 -8.632 9.119 1.00 92.38 85 GLY A N 1
ATOM 675 C CA . GLY A 1 85 ? -7.251 -9.603 8.244 1.00 92.38 85 GLY A CA 1
ATOM 676 C C . GLY A 1 85 ? -6.061 -9.001 7.513 1.00 92.38 85 GLY A C 1
ATOM 677 O O . GLY A 1 85 ? -5.481 -8.008 7.964 1.00 92.38 85 GLY A O 1
ATOM 678 N N . LYS A 1 86 ? -5.712 -9.576 6.360 1.00 94.00 86 LYS A N 1
ATOM 679 C CA . LYS A 1 86 ? -4.545 -9.132 5.606 1.00 94.00 86 LYS A CA 1
ATOM 680 C C . LYS A 1 86 ? -4.838 -7.863 4.825 1.00 94.00 86 LYS A C 1
ATOM 682 O O . LYS A 1 86 ? -5.804 -7.771 4.069 1.00 94.00 86 LYS A O 1
ATOM 687 N N . MET A 1 87 ? -3.923 -6.916 4.942 1.00 93.81 87 MET A N 1
ATOM 688 C CA . MET A 1 87 ? -3.711 -5.864 3.965 1.00 93.81 87 MET A CA 1
ATOM 689 C C . MET A 1 87 ? -2.573 -6.299 3.045 1.00 93.81 87 MET A C 1
ATOM 691 O O . MET A 1 87 ? -1.443 -6.501 3.494 1.00 93.81 87 MET A O 1
ATOM 695 N N . LYS A 1 88 ? -2.864 -6.451 1.757 1.00 95.81 88 LYS A N 1
ATOM 696 C CA . LYS A 1 88 ? -1.891 -6.822 0.724 1.00 95.81 88 LYS A CA 1
ATOM 697 C C . LYS A 1 88 ? -1.410 -5.575 0.001 1.00 95.81 88 LYS A C 1
ATOM 699 O O . LYS A 1 88 ? -2.200 -4.674 -0.258 1.00 95.81 88 LYS A O 1
ATOM 704 N N . ILE A 1 89 ? -0.136 -5.547 -0.361 1.00 94.88 89 ILE A N 1
ATOM 705 C CA . ILE A 1 89 ? 0.494 -4.487 -1.146 1.00 94.88 89 ILE A CA 1
ATOM 706 C C . ILE A 1 89 ? 0.882 -5.085 -2.492 1.00 94.88 89 ILE A C 1
ATOM 708 O O . ILE A 1 89 ? 1.706 -6.000 -2.559 1.00 94.88 89 ILE A O 1
ATOM 712 N N . PHE A 1 90 ? 0.296 -4.562 -3.560 1.00 94.56 90 PHE A N 1
ATOM 713 C CA . PHE A 1 90 ? 0.642 -4.905 -4.931 1.00 94.56 90 PHE A CA 1
ATOM 714 C C . PHE A 1 90 ? 1.466 -3.785 -5.549 1.00 94.56 90 PHE A C 1
ATOM 716 O O . PHE A 1 90 ? 1.187 -2.613 -5.309 1.00 94.56 90 PHE A O 1
ATOM 723 N N . GLY A 1 91 ? 2.479 -4.149 -6.328 1.00 92.31 91 GLY A N 1
ATOM 724 C CA . GLY A 1 91 ? 3.375 -3.213 -6.989 1.00 92.31 91 GLY A CA 1
ATOM 725 C C . GLY A 1 91 ? 3.482 -3.473 -8.485 1.00 92.31 91 GLY A C 1
ATOM 726 O O . GLY A 1 91 ? 3.399 -4.619 -8.933 1.00 92.31 91 GLY A O 1
ATOM 727 N N . VAL A 1 92 ? 3.719 -2.394 -9.229 1.00 91.38 92 VAL A N 1
ATOM 728 C CA . VAL A 1 92 ? 4.148 -2.411 -10.631 1.00 91.38 92 VAL A CA 1
ATOM 729 C C . VAL A 1 92 ? 5.393 -1.550 -10.803 1.00 91.38 92 VAL A C 1
ATOM 731 O O . VAL A 1 92 ? 5.579 -0.559 -10.096 1.00 91.38 92 VAL A O 1
ATOM 734 N N . ASN A 1 93 ? 6.254 -1.944 -11.734 1.00 91.56 93 ASN A N 1
ATOM 735 C CA . ASN A 1 93 ? 7.483 -1.239 -12.061 1.00 91.56 93 ASN A CA 1
ATOM 736 C C . ASN A 1 93 ? 7.844 -1.451 -13.536 1.00 91.56 93 ASN A C 1
ATOM 738 O O . ASN A 1 93 ? 8.291 -2.528 -13.928 1.00 91.56 93 ASN A O 1
ATOM 742 N N . TYR A 1 94 ? 7.657 -0.403 -14.328 1.00 90.19 94 TYR A N 1
ATOM 743 C CA . TYR A 1 94 ? 7.967 -0.330 -15.753 1.00 90.19 94 TYR A CA 1
ATOM 744 C C . TYR A 1 94 ? 9.404 0.143 -16.031 1.00 90.19 94 TYR A C 1
ATOM 746 O O . TYR A 1 94 ? 9.774 0.311 -17.193 1.00 90.19 94 TYR A O 1
ATOM 754 N N . ASP A 1 95 ? 10.214 0.380 -14.994 1.00 89.25 95 ASP A N 1
ATOM 755 C CA . ASP A 1 95 ? 11.630 0.723 -15.130 1.00 89.25 95 ASP A CA 1
ATOM 756 C C . ASP A 1 95 ? 12.524 -0.529 -15.103 1.00 89.25 95 ASP A C 1
ATOM 758 O O . ASP A 1 95 ? 12.188 -1.599 -14.590 1.00 89.25 95 ASP A O 1
ATOM 762 N N . SER A 1 96 ? 13.715 -0.345 -15.651 1.00 91.50 96 SER A N 1
ATOM 763 C CA . SER A 1 96 ? 14.872 -1.229 -15.627 1.00 91.50 96 SER A CA 1
ATOM 764 C C . SER A 1 96 ? 15.583 -1.321 -14.270 1.00 91.50 96 SER A C 1
ATOM 766 O O . SER A 1 96 ? 16.409 -2.217 -14.094 1.00 91.50 96 SER A O 1
ATOM 768 N N . ASN A 1 97 ? 15.266 -0.438 -13.317 1.00 90.75 97 ASN A N 1
ATOM 769 C CA . ASN A 1 97 ? 15.831 -0.431 -11.967 1.00 90.75 97 ASN A CA 1
ATOM 770 C C . ASN A 1 97 ? 14.815 -0.894 -10.917 1.00 90.75 97 ASN A C 1
ATOM 772 O O . ASN A 1 97 ? 13.610 -0.712 -11.072 1.00 90.75 97 ASN A O 1
ATOM 776 N N . ASP A 1 98 ? 15.313 -1.478 -9.827 1.00 92.44 98 ASP A N 1
ATOM 777 C CA . ASP A 1 98 ? 14.489 -1.797 -8.661 1.00 92.44 98 ASP A CA 1
ATOM 778 C C . ASP A 1 98 ? 14.027 -0.513 -7.962 1.00 92.44 98 ASP A C 1
ATOM 780 O O . ASP A 1 98 ? 14.817 0.412 -7.762 1.00 92.44 98 ASP A O 1
ATOM 784 N N . HIS A 1 99 ? 12.776 -0.502 -7.506 1.00 88.62 99 HIS A N 1
ATOM 785 C CA . HIS A 1 99 ? 12.195 0.618 -6.772 1.00 88.62 99 HIS A CA 1
ATOM 786 C C . HIS A 1 99 ? 11.817 0.221 -5.344 1.00 88.62 99 HIS A C 1
ATOM 788 O O . HIS A 1 99 ? 11.369 -0.897 -5.094 1.00 88.62 99 HIS A O 1
ATOM 794 N N . TYR A 1 100 ? 12.009 1.143 -4.400 1.00 89.31 100 TYR A N 1
ATOM 795 C CA . TYR A 1 100 ? 11.676 0.965 -2.986 1.00 89.31 100 TYR A CA 1
ATOM 796 C C . TYR A 1 100 ? 10.693 2.040 -2.552 1.00 89.31 100 TYR A C 1
ATOM 798 O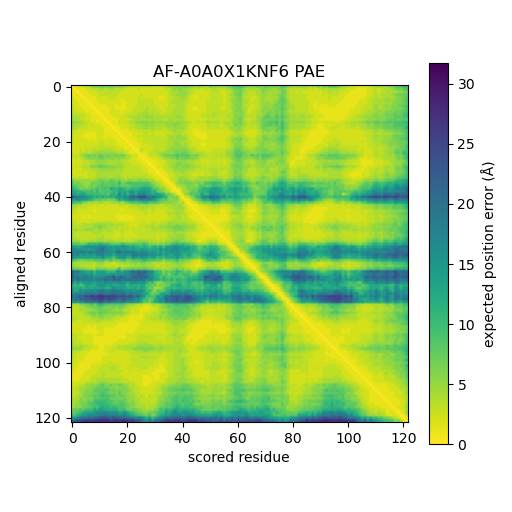 O . TYR A 1 100 ? 11.014 3.222 -2.618 1.00 89.31 100 TYR A O 1
ATOM 806 N N . ILE A 1 101 ? 9.516 1.626 -2.100 1.00 87.00 101 ILE A N 1
ATOM 807 C CA . ILE A 1 101 ? 8.472 2.545 -1.651 1.00 87.00 101 ILE A CA 1
ATOM 808 C C . ILE A 1 101 ? 8.261 2.348 -0.156 1.00 87.00 101 ILE A C 1
ATOM 810 O O . ILE A 1 101 ? 8.080 1.220 0.315 1.00 87.00 101 ILE A O 1
ATOM 814 N N . THR A 1 102 ? 8.311 3.449 0.584 1.00 88.56 102 THR A N 1
ATOM 815 C CA . THR A 1 102 ? 8.127 3.503 2.034 1.00 88.56 102 THR A CA 1
ATOM 816 C C . THR A 1 102 ? 6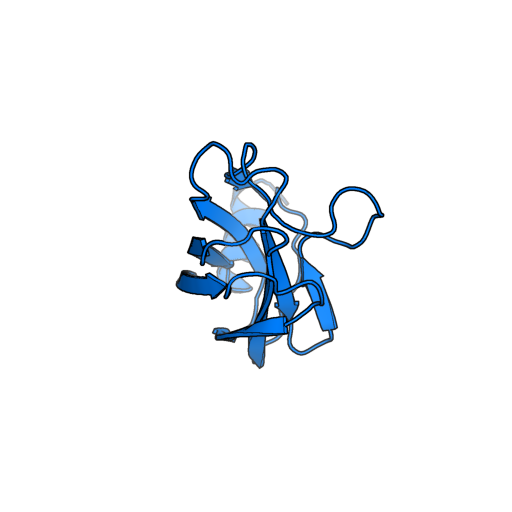.864 4.291 2.350 1.00 88.56 102 THR A C 1
ATOM 818 O O . THR A 1 102 ? 6.418 5.125 1.568 1.00 88.56 102 THR A O 1
ATOM 821 N N . GLY A 1 103 ? 6.244 4.029 3.493 1.00 88.06 103 GLY A N 1
ATOM 822 C CA . GLY A 1 103 ? 5.047 4.761 3.878 1.00 88.06 103 GLY A CA 1
ATOM 823 C C . GLY A 1 103 ? 4.430 4.238 5.157 1.00 88.06 103 GLY A C 1
ATOM 824 O O . GLY A 1 103 ? 5.004 3.390 5.846 1.00 88.06 103 GLY A O 1
ATOM 825 N N . TYR A 1 104 ? 3.243 4.742 5.467 1.00 89.69 104 TYR A N 1
ATOM 826 C CA . TYR A 1 104 ? 2.415 4.201 6.529 1.00 89.69 104 TYR A CA 1
ATOM 827 C C . TYR A 1 104 ? 0.929 4.301 6.190 1.00 89.69 104 TYR A C 1
ATOM 829 O O . TYR A 1 104 ? 0.496 5.179 5.446 1.00 89.69 104 TYR A O 1
ATOM 837 N N . LEU A 1 105 ? 0.145 3.398 6.776 1.00 89.12 105 LEU A N 1
ATOM 838 C CA . LEU A 1 105 ? -1.310 3.490 6.799 1.00 89.12 105 LEU A CA 1
ATOM 839 C C . LEU A 1 105 ? -1.760 3.763 8.224 1.00 89.12 105 LEU A C 1
ATOM 841 O O . LEU A 1 105 ? -1.250 3.154 9.164 1.00 89.12 105 LEU A O 1
ATOM 845 N N . GLU A 1 106 ? -2.748 4.627 8.383 1.00 88.75 106 GLU A N 1
ATOM 846 C CA . GLU A 1 106 ? -3.435 4.813 9.650 1.00 88.75 106 GLU A CA 1
ATOM 847 C C . GLU A 1 106 ? -4.830 4.194 9.590 1.00 88.75 106 GLU A C 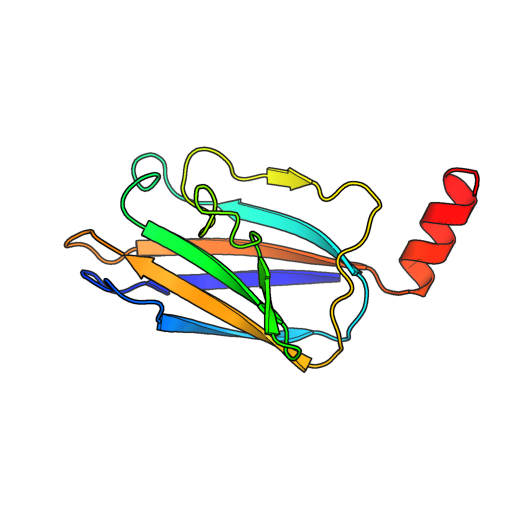1
ATOM 849 O O . GLU A 1 106 ? -5.649 4.561 8.750 1.00 88.75 106 GLU A O 1
ATOM 854 N N . ILE A 1 107 ? -5.105 3.261 10.502 1.00 89.12 107 ILE A N 1
ATOM 855 C CA . ILE A 1 107 ? -6.429 2.667 10.698 1.00 89.12 107 ILE A CA 1
ATOM 856 C C . ILE A 1 107 ? -6.942 3.080 12.068 1.00 89.12 107 ILE A C 1
ATOM 858 O O . ILE A 1 107 ? -6.315 2.776 13.087 1.00 89.12 107 ILE A O 1
ATOM 862 N N . LEU A 1 108 ? -8.083 3.755 12.080 1.00 88.75 108 LEU A N 1
ATOM 863 C CA . LEU A 1 108 ? -8.822 4.100 13.283 1.00 88.75 108 LEU A CA 1
ATOM 864 C C . LEU A 1 108 ? -9.767 2.960 13.658 1.00 88.75 108 LEU A C 1
ATOM 866 O O . LEU A 1 108 ? -10.444 2.376 12.810 1.00 88.75 108 LEU A O 1
ATOM 870 N N . THR A 1 109 ? -9.811 2.649 14.942 1.00 87.81 109 THR A N 1
ATOM 871 C CA . THR A 1 109 ? -10.788 1.737 15.537 1.00 87.81 109 THR A CA 1
ATOM 872 C C . THR A 1 109 ? -12.210 2.299 15.416 1.00 87.81 109 THR A C 1
ATOM 874 O O . THR A 1 109 ? -12.395 3.511 15.233 1.00 87.81 109 THR A O 1
ATOM 877 N N . PRO A 1 110 ? -13.245 1.446 15.515 1.00 84.19 110 PRO A N 1
ATOM 878 C CA . PRO A 1 110 ? -14.623 1.916 15.590 1.00 84.19 110 PRO A CA 1
ATOM 879 C C . PRO A 1 110 ? -14.855 2.940 16.705 1.00 84.19 110 PRO A C 1
ATOM 881 O O . PRO A 1 110 ? -15.505 3.955 16.465 1.00 84.19 110 PRO A O 1
ATOM 884 N N . GLU A 1 111 ? -14.259 2.723 17.877 1.00 86.75 111 GLU A N 1
ATOM 885 C CA . GLU A 1 111 ? -14.360 3.611 19.034 1.00 86.75 111 GLU A CA 1
ATOM 886 C C . GLU A 1 111 ? -13.715 4.981 18.762 1.00 86.75 111 GLU A C 1
ATOM 888 O O . GLU A 1 111 ? -14.307 6.016 19.068 1.00 86.75 111 GLU A O 1
ATOM 893 N N . GLU A 1 112 ? -12.530 5.015 18.138 1.00 86.81 112 GLU A N 1
ATOM 894 C CA . GLU A 1 112 ? -11.874 6.270 17.736 1.00 86.81 112 GLU A CA 1
ATOM 895 C C . GLU A 1 112 ? -12.738 7.059 16.737 1.00 86.81 112 GLU A C 1
ATOM 897 O O . GLU A 1 112 ? -12.876 8.276 16.867 1.00 86.81 112 GLU A O 1
ATOM 902 N N . ILE A 1 113 ? -13.381 6.383 15.776 1.00 81.31 113 ILE A N 1
ATOM 903 C CA . ILE A 1 113 ? -14.306 7.036 14.837 1.00 81.31 113 ILE A CA 1
ATOM 904 C C . ILE A 1 113 ? -15.561 7.568 15.540 1.00 81.31 113 ILE A C 1
ATOM 906 O O . ILE A 1 113 ? -16.020 8.660 15.203 1.00 81.31 113 ILE A O 1
ATOM 910 N N . GLU A 1 114 ? -16.123 6.845 16.510 1.00 83.19 114 GLU A N 1
ATOM 911 C CA . GLU A 1 114 ? -17.270 7.330 17.290 1.00 83.19 114 GLU A CA 1
ATOM 912 C C . GLU A 1 114 ? -16.925 8.589 18.091 1.00 83.19 114 GLU A C 1
ATOM 914 O O . GLU A 1 114 ? -17.687 9.560 18.068 1.00 83.19 114 GLU A O 1
ATOM 919 N N . ILE A 1 115 ? -15.749 8.620 18.723 1.00 84.62 115 ILE A N 1
ATOM 920 C CA . ILE A 1 115 ? -15.245 9.802 19.434 1.00 84.62 115 ILE A CA 1
ATOM 921 C C . ILE A 1 115 ? -15.095 10.985 18.472 1.00 84.62 115 ILE A C 1
ATOM 923 O O . ILE A 1 115 ? -15.546 12.091 18.777 1.00 84.62 115 ILE A O 1
ATOM 927 N N . LEU A 1 116 ? -14.510 10.767 17.292 1.00 81.06 116 LEU A N 1
ATOM 928 C CA . LEU A 1 116 ? -14.338 11.826 16.296 1.00 81.06 116 LEU A CA 1
ATOM 929 C C . LEU A 1 116 ? -15.679 12.350 15.765 1.00 81.06 116 LEU A C 1
ATOM 931 O O . LEU A 1 116 ? -15.828 13.557 15.579 1.00 81.06 116 LEU A O 1
ATOM 935 N N . ARG A 1 117 ? -16.674 11.478 15.558 1.00 79.31 117 ARG A N 1
ATOM 936 C CA . ARG A 1 117 ? -18.036 11.892 15.176 1.00 79.31 117 ARG A CA 1
ATOM 937 C C . ARG A 1 117 ? -18.694 12.740 16.259 1.00 79.31 117 ARG A C 1
ATOM 939 O O . ARG A 1 117 ? -19.287 13.767 15.945 1.00 79.31 117 ARG A O 1
ATOM 946 N N . TYR A 1 118 ? -18.551 12.341 17.522 1.00 82.88 118 TYR A N 1
ATOM 947 C CA . TYR A 1 118 ? -19.087 13.088 18.658 1.00 82.88 118 TYR A CA 1
ATOM 948 C C . TYR A 1 118 ? -18.464 14.487 18.775 1.00 82.88 118 TYR A C 1
ATOM 950 O O . TYR A 1 118 ? -19.183 15.471 18.931 1.00 82.88 118 TYR A O 1
ATOM 958 N N . ILE A 1 119 ? -17.136 14.594 18.646 1.00 81.44 119 ILE A N 1
ATOM 959 C CA . ILE A 1 119 ? -16.419 15.879 18.712 1.00 81.44 119 ILE A CA 1
ATOM 960 C C . ILE A 1 119 ? -16.805 16.798 17.543 1.00 81.44 119 ILE A C 1
ATOM 962 O O . ILE A 1 119 ? -16.937 18.005 17.737 1.00 81.44 119 ILE A O 1
ATOM 966 N N . ASN A 1 120 ? -17.022 16.241 16.349 1.00 77.88 120 ASN A N 1
ATOM 967 C CA . ASN A 1 120 ? -17.345 17.008 15.143 1.00 77.88 120 ASN A CA 1
ATOM 968 C C . ASN A 1 120 ? -18.847 17.297 14.955 1.00 77.88 120 ASN A C 1
ATOM 970 O O . ASN A 1 120 ? -19.228 17.862 13.932 1.00 77.88 120 ASN A O 1
ATOM 974 N N . GLY A 1 121 ? -19.692 16.971 15.938 1.00 67.12 121 GLY A N 1
ATOM 975 C CA . GLY A 1 121 ? -21.084 17.423 15.979 1.00 67.12 121 GLY A CA 1
ATOM 976 C C . GLY A 1 121 ? -22.137 16.497 15.366 1.00 67.12 121 GLY A C 1
ATOM 977 O O . GLY A 1 121 ? -23.273 16.947 15.266 1.00 67.12 121 GLY A O 1
ATOM 978 N N . GLY A 1 122 ? -21.797 15.238 15.049 1.00 55.91 122 GLY A N 1
ATOM 979 C CA . GLY A 1 122 ? -22.755 14.186 14.657 1.00 55.91 122 GLY A CA 1
ATOM 980 C C . GLY A 1 122 ? -23.419 14.368 13.298 1.00 55.91 122 GLY A C 1
ATOM 981 O O . GLY A 1 122 ? -24.399 15.136 13.215 1.00 55.91 122 GLY A O 1
#

Secondary structure (DSSP, 8-state):
-EEEEEEEE-TTEEEEEEEEEEEEEEEEEEEEEEE--TT-TTTEEEEEE-TT--EES---SS-SSB-TT--EEE--SS-EEEEEEEEEEEEEE-SSS-EEEEEEEEEE-HHHHHHHHHHTT-

Solvent-accessible surface area (backbone atoms only — not comparable to full-atom values): 6605 Å² total; per-residue (Å²): 86,79,49,75,52,74,36,62,35,54,43,60,28,80,51,90,34,84,48,47,71,47,81,43,88,36,32,24,46,41,38,45,38,42,57,49,63,85,87,35,42,86,37,36,30,37,25,38,31,40,68,90,66,54,52,42,46,56,80,74,80,85,42,57,42,50,32,30,91,69,49,73,51,77,49,78,92,71,59,51,76,38,68,60,37,46,40,34,30,31,27,36,15,72,35,92,56,70,44,71,44,36,36,35,37,29,37,34,44,66,67,58,51,52,52,51,38,60,76,73,68,109